Protein AF-A0A7Z2S6M1-F1 (afdb_monomer_lite)

Organism: NCBI:txid2698679

pLDDT: mean 89.21, std 7.82, range [52.19, 96.69]

Foldseek 3Di:
DQDVVLLVVLLCQLCVPPVLVVQLVCLLVVCLPVVPLVVSLLSLLLSLLLSLLVSLLVLQAPVCVVVQVPDPDHSVSNLVSSLSNQLVSQLVSNVNNCVSVVNVVSSVVSSVSSSVLNVQSNVQCNVVSHSVVSSVVSVVVSVVVSVD

Radius of gyration: 15.29 Å; chains: 1; bounding box: 35×26×47 Å

Secondary structure (DSSP, 8-state):
---HHHHHHHHHHHHTSTTHHHHHHHHHHHHHHH--HHHHHHHHHHHHHHHHHHHHHHHT-GGGTTTTTT-SS-HHHHHHHHHHHHHHHHHHHHHHHHHHTT-HHHHHHHHHHHHHHHHHHHHHHHHH-SSHHHHHHHHHHHHHHHH-

Structure (mmCIF, N/CA/C/O backbone):
data_AF-A0A7Z2S6M1-F1
#
_entry.id   AF-A0A7Z2S6M1-F1
#
loop_
_atom_site.group_PDB
_atom_site.id
_atom_site.type_symbol
_atom_site.label_atom_id
_atom_site.label_alt_id
_atom_site.label_comp_id
_atom_site.label_asym_id
_atom_site.label_entity_id
_atom_site.label_seq_id
_atom_site.pdbx_PDB_ins_code
_atom_site.Cartn_x
_atom_site.Cartn_y
_atom_site.Cartn_z
_atom_site.occupancy
_atom_site.B_iso_or_equiv
_atom_site.auth_seq_id
_atom_site.auth_comp_id
_atom_site.auth_asym_id
_atom_site.auth_atom_id
_atom_site.pdbx_PDB_model_num
ATOM 1 N N . MET A 1 1 ? 10.944 -1.335 20.713 1.00 52.19 1 MET A N 1
ATOM 2 C CA . MET A 1 1 ? 11.076 -2.008 19.400 1.00 52.19 1 MET A CA 1
ATOM 3 C C . MET A 1 1 ? 9.694 -2.463 18.967 1.00 52.19 1 MET A C 1
ATOM 5 O O . MET A 1 1 ? 9.007 -3.074 19.774 1.00 52.19 1 MET A O 1
ATOM 9 N N . MET A 1 2 ? 9.243 -2.113 17.761 1.00 63.59 2 MET A N 1
ATOM 10 C CA . MET A 1 2 ? 7.949 -2.588 17.262 1.00 63.59 2 MET A CA 1
ATOM 11 C C . MET A 1 2 ? 8.117 -4.034 16.776 1.00 63.59 2 MET A C 1
ATOM 13 O O . MET A 1 2 ? 9.006 -4.269 15.956 1.00 63.59 2 MET A O 1
ATOM 17 N N . PRO A 1 3 ? 7.339 -5.014 17.267 1.00 79.12 3 PRO A N 1
ATOM 18 C CA . PRO A 1 3 ? 7.503 -6.391 16.825 1.00 79.12 3 PRO A CA 1
ATOM 19 C C . PRO A 1 3 ? 7.083 -6.514 15.355 1.00 79.12 3 PRO A C 1
ATOM 21 O O . PRO A 1 3 ? 6.008 -6.053 14.968 1.00 79.12 3 PRO A O 1
ATOM 24 N N . LEU A 1 4 ? 7.922 -7.169 14.543 1.00 80.81 4 LEU A N 1
ATOM 25 C CA . LEU A 1 4 ? 7.671 -7.476 13.124 1.00 80.81 4 LEU A CA 1
ATOM 26 C C . LEU A 1 4 ? 6.282 -8.090 12.890 1.00 80.81 4 LEU A C 1
ATOM 28 O O . LEU A 1 4 ? 5.649 -7.831 11.868 1.00 80.81 4 LEU A O 1
ATOM 32 N N . ALA A 1 5 ? 5.778 -8.836 13.876 1.00 83.56 5 ALA A N 1
ATOM 33 C CA . ALA A 1 5 ? 4.437 -9.407 13.885 1.00 83.56 5 ALA A CA 1
ATOM 34 C C . ALA A 1 5 ? 3.327 -8.377 13.602 1.00 83.56 5 ALA A C 1
ATOM 36 O O . ALA A 1 5 ? 2.365 -8.707 12.912 1.00 83.56 5 ALA A O 1
ATOM 37 N N . HIS A 1 6 ? 3.455 -7.123 14.060 1.00 83.81 6 HIS A N 1
ATOM 38 C CA . HIS A 1 6 ? 2.455 -6.094 13.759 1.00 83.81 6 HIS A CA 1
ATOM 39 C C . HIS A 1 6 ? 2.472 -5.677 12.295 1.00 83.81 6 HIS A C 1
ATOM 41 O O . HIS A 1 6 ? 1.407 -5.524 11.703 1.00 83.81 6 HIS A O 1
ATOM 47 N N . ILE A 1 7 ? 3.655 -5.557 11.693 1.00 85.69 7 ILE A N 1
ATOM 48 C CA . ILE A 1 7 ? 3.780 -5.223 10.271 1.00 85.69 7 ILE A CA 1
ATOM 49 C C . ILE A 1 7 ? 3.133 -6.332 9.440 1.00 85.69 7 ILE A C 1
ATOM 51 O O . ILE A 1 7 ? 2.273 -6.042 8.617 1.00 85.69 7 ILE A O 1
ATOM 55 N N . PHE A 1 8 ? 3.453 -7.598 9.726 1.00 87.69 8 PHE A N 1
ATOM 56 C CA . PHE A 1 8 ? 2.832 -8.744 9.052 1.00 87.69 8 PHE A CA 1
ATOM 57 C C . PHE A 1 8 ? 1.317 -8.824 9.258 1.00 87.69 8 PHE A C 1
ATOM 59 O O . PHE A 1 8 ? 0.577 -9.196 8.348 1.00 87.69 8 PHE A O 1
ATOM 66 N N . SER A 1 9 ? 0.832 -8.476 10.450 1.00 87.31 9 SER A N 1
ATOM 67 C CA . SER A 1 9 ? -0.607 -8.438 10.697 1.00 87.31 9 SER A CA 1
ATOM 68 C C . SER A 1 9 ? -1.291 -7.357 9.858 1.00 87.31 9 SER A C 1
ATOM 70 O O . SER A 1 9 ? -2.319 -7.623 9.243 1.00 87.31 9 SER A O 1
ATOM 72 N N . GLU A 1 10 ? -0.700 -6.165 9.763 1.00 89.00 10 GLU A N 1
ATOM 73 C CA . GLU A 1 10 ? -1.278 -5.048 9.018 1.00 89.00 10 GLU A CA 1
ATOM 74 C C . GLU A 1 10 ? -1.174 -5.272 7.499 1.00 89.00 10 GLU A C 1
ATOM 76 O O . GLU A 1 10 ? -2.141 -5.002 6.787 1.00 89.00 10 GLU A O 1
ATOM 81 N N . THR A 1 11 ? -0.085 -5.865 6.988 1.00 87.38 11 THR A N 1
ATOM 82 C CA . THR A 1 11 ? 0.007 -6.254 5.567 1.00 87.38 11 THR A CA 1
ATOM 83 C C . THR A 1 11 ? -1.073 -7.266 5.206 1.00 87.38 11 THR A C 1
ATOM 85 O O . THR A 1 11 ? -1.776 -7.080 4.212 1.00 87.38 11 THR A O 1
ATOM 88 N N . ARG A 1 12 ? -1.271 -8.296 6.040 1.00 89.88 12 ARG A N 1
ATOM 89 C CA . ARG A 1 12 ? -2.333 -9.288 5.845 1.00 89.88 12 ARG A CA 1
ATOM 90 C C . ARG A 1 12 ? -3.718 -8.648 5.895 1.00 89.88 12 ARG A C 1
ATOM 92 O O . ARG A 1 12 ? -4.567 -9.017 5.096 1.00 89.88 12 ARG A O 1
ATOM 99 N N . LEU A 1 13 ? -3.961 -7.695 6.796 1.00 88.69 13 LEU A N 1
ATOM 100 C CA . LEU A 1 13 ? -5.259 -7.018 6.920 1.00 88.69 13 LEU A CA 1
ATOM 101 C C . LEU A 1 13 ? -5.560 -6.072 5.750 1.00 88.69 13 LEU A C 1
ATOM 103 O O . LEU A 1 13 ? -6.720 -5.955 5.350 1.00 88.69 13 LEU A O 1
ATOM 107 N N . ILE A 1 14 ? -4.544 -5.416 5.184 1.00 89.00 14 ILE A N 1
ATOM 108 C CA . ILE A 1 14 ? -4.688 -4.650 3.939 1.00 89.00 14 ILE A CA 1
ATOM 109 C C . ILE A 1 14 ? -4.985 -5.604 2.773 1.00 89.00 14 ILE A C 1
ATOM 111 O O . ILE A 1 14 ? -5.924 -5.373 2.012 1.00 89.00 14 ILE A O 1
ATOM 115 N N . ALA A 1 15 ? -4.226 -6.698 2.669 1.00 86.00 15 ALA A N 1
ATOM 116 C CA . ALA A 1 15 ? -4.326 -7.661 1.577 1.00 86.00 15 ALA A CA 1
ATOM 117 C C . ALA A 1 15 ? -5.498 -8.655 1.702 1.00 86.00 15 ALA A C 1
ATOM 119 O O . ALA A 1 15 ? -5.734 -9.432 0.782 1.00 86.00 15 ALA A O 1
ATOM 120 N N . ALA A 1 16 ? -6.247 -8.637 2.809 1.00 87.44 16 ALA A N 1
ATOM 121 C CA . ALA A 1 16 ? -7.342 -9.575 3.070 1.00 87.44 16 ALA A CA 1
ATOM 122 C C . ALA A 1 16 ? -8.558 -9.386 2.148 1.00 87.44 16 ALA A C 1
ATOM 124 O O . ALA A 1 16 ? -9.425 -10.258 2.096 1.00 87.44 16 ALA A O 1
ATOM 125 N N . ALA A 1 17 ? -8.664 -8.255 1.445 1.00 84.62 17 ALA A N 1
ATOM 126 C CA . ALA A 1 17 ? -9.741 -8.065 0.484 1.00 84.62 17 ALA A CA 1
ATOM 127 C C . ALA A 1 17 ? -9.573 -9.054 -0.689 1.00 84.62 17 ALA A C 1
ATOM 129 O O . ALA A 1 17 ? -8.482 -9.133 -1.255 1.00 84.62 17 ALA A O 1
ATOM 130 N N . PRO A 1 18 ? -10.640 -9.765 -1.107 1.00 86.12 18 PRO A N 1
ATOM 131 C CA . PRO A 1 18 ? -10.535 -10.865 -2.073 1.00 86.12 18 PRO A CA 1
ATOM 132 C C . PRO A 1 18 ? -9.964 -10.420 -3.424 1.00 86.12 18 PRO A C 1
ATOM 134 O O . PRO A 1 18 ? -9.315 -11.194 -4.116 1.00 86.12 18 PRO A O 1
ATOM 137 N N . VAL A 1 19 ? -10.170 -9.150 -3.777 1.00 90.62 19 VAL A N 1
ATOM 138 C CA . VAL A 1 19 ? -9.715 -8.563 -5.042 1.00 90.62 19 VAL A CA 1
ATOM 139 C C . VAL A 1 19 ? -8.303 -7.963 -4.931 1.00 90.62 19 VAL A C 1
ATOM 141 O O . VAL A 1 19 ? -7.665 -7.704 -5.945 1.00 90.62 19 VAL A O 1
ATOM 144 N N . PHE A 1 20 ? -7.763 -7.766 -3.723 1.00 92.38 20 PHE A N 1
ATOM 145 C CA . PHE A 1 20 ? -6.471 -7.095 -3.549 1.00 92.38 20 PHE A CA 1
ATOM 146 C C . PHE A 1 20 ? -5.311 -7.923 -4.101 1.00 92.38 20 PHE A C 1
ATOM 148 O O . PHE A 1 20 ? -4.567 -7.442 -4.949 1.00 92.38 20 PHE A O 1
ATOM 155 N N . ALA A 1 21 ? -5.170 -9.169 -3.643 1.00 92.38 21 ALA A N 1
ATOM 156 C CA . ALA A 1 21 ? -4.099 -10.059 -4.082 1.00 92.38 21 ALA A CA 1
ATOM 157 C C . ALA A 1 21 ? -4.080 -10.300 -5.608 1.00 92.38 21 ALA A C 1
ATOM 159 O O . ALA A 1 21 ? -3.010 -10.136 -6.198 1.00 92.38 21 ALA A O 1
ATOM 160 N N . PRO A 1 22 ? -5.207 -10.626 -6.283 1.00 95.31 22 PRO A N 1
ATOM 161 C CA . PRO A 1 22 ? -5.184 -10.817 -7.732 1.00 95.31 22 PRO A CA 1
ATOM 162 C C . PRO A 1 22 ? -4.852 -9.525 -8.491 1.00 95.31 22 PRO A C 1
ATOM 164 O O . PRO A 1 22 ? -4.106 -9.586 -9.465 1.00 95.31 22 PRO A O 1
ATOM 167 N N . LEU A 1 23 ? -5.321 -8.353 -8.039 1.00 95.38 23 LEU A N 1
ATOM 168 C CA . LEU A 1 23 ? -4.941 -7.077 -8.658 1.00 95.38 23 LEU A CA 1
ATOM 169 C C . LEU A 1 23 ? -3.463 -6.746 -8.441 1.00 95.38 23 LEU A C 1
ATOM 171 O O . LEU A 1 23 ? -2.793 -6.338 -9.383 1.00 95.38 23 LEU A O 1
ATOM 175 N N . ALA A 1 24 ? -2.939 -6.946 -7.231 1.00 94.44 24 ALA A N 1
ATOM 176 C CA . ALA A 1 24 ? -1.527 -6.730 -6.928 1.00 94.44 24 ALA A CA 1
ATOM 177 C C . ALA A 1 24 ? -0.632 -7.598 -7.823 1.00 94.44 24 ALA A C 1
ATOM 179 O O . ALA A 1 24 ? 0.346 -7.105 -8.382 1.00 94.44 24 ALA A O 1
ATOM 180 N N . LEU A 1 25 ? -1.008 -8.867 -8.010 1.00 95.69 25 LEU A N 1
ATOM 181 C CA . LEU A 1 25 ? -0.312 -9.783 -8.907 1.00 95.69 25 LEU A CA 1
ATOM 182 C C . LEU A 1 25 ? -0.396 -9.319 -10.366 1.00 95.69 25 LEU A C 1
ATOM 184 O O . LEU A 1 25 ? 0.626 -9.278 -11.045 1.00 95.69 25 LEU A O 1
ATOM 188 N N . ALA A 1 26 ? -1.583 -8.931 -10.840 1.00 95.12 26 ALA A N 1
ATOM 189 C CA . ALA A 1 26 ? -1.769 -8.438 -12.204 1.00 95.12 26 ALA A CA 1
ATOM 190 C C . ALA A 1 26 ? -0.937 -7.177 -12.482 1.00 95.12 26 ALA A C 1
ATOM 192 O O . ALA A 1 26 ? -0.341 -7.060 -13.549 1.00 95.12 26 ALA A O 1
ATOM 193 N N . ILE A 1 27 ? -0.844 -6.261 -11.515 1.00 95.56 27 ILE A N 1
ATOM 194 C CA . ILE A 1 27 ? -0.022 -5.049 -11.621 1.00 95.56 27 ILE A CA 1
ATOM 195 C C . ILE A 1 27 ? 1.468 -5.405 -11.638 1.00 95.56 27 ILE A C 1
ATOM 197 O O . ILE A 1 27 ? 2.198 -4.898 -12.487 1.00 95.56 27 ILE A O 1
ATOM 201 N N . ALA A 1 28 ? 1.919 -6.291 -10.745 1.00 93.62 28 ALA A N 1
ATOM 202 C CA . ALA A 1 28 ? 3.319 -6.707 -10.672 1.00 93.62 28 ALA A CA 1
ATOM 203 C C . ALA A 1 28 ? 3.773 -7.408 -11.964 1.00 93.62 28 ALA A C 1
ATOM 205 O O . ALA A 1 28 ? 4.800 -7.056 -12.544 1.00 93.62 28 ALA A O 1
ATOM 206 N N . VAL A 1 29 ? 2.974 -8.363 -12.452 1.00 94.12 29 VAL A N 1
ATOM 207 C CA . VAL A 1 29 ? 3.241 -9.091 -13.700 1.00 94.12 29 VAL A CA 1
ATOM 208 C C . VAL A 1 29 ? 3.119 -8.159 -14.904 1.00 94.12 29 VAL A C 1
ATOM 210 O O . VAL A 1 29 ? 3.991 -8.160 -15.767 1.00 94.12 29 VAL A O 1
ATOM 213 N N . GLY A 1 30 ? 2.084 -7.320 -14.957 1.00 91.81 30 GLY A N 1
ATOM 214 C CA . GLY A 1 30 ? 1.892 -6.354 -16.036 1.00 91.81 30 GLY A CA 1
ATOM 215 C C . GLY A 1 30 ? 3.047 -5.359 -16.136 1.00 91.81 30 GLY A C 1
ATOM 216 O O . GLY A 1 30 ? 3.570 -5.139 -17.226 1.00 91.81 30 GLY A O 1
ATOM 217 N N . GLY A 1 31 ? 3.502 -4.810 -15.007 1.00 89.06 31 GLY A N 1
ATOM 218 C CA . GLY A 1 31 ? 4.657 -3.914 -14.948 1.00 89.06 31 GLY A CA 1
ATOM 219 C C . GLY A 1 31 ? 5.958 -4.581 -15.391 1.00 89.06 31 GLY A C 1
ATOM 220 O O . GLY A 1 31 ? 6.747 -3.963 -16.103 1.00 89.06 31 GLY A O 1
ATOM 221 N N . LEU A 1 32 ? 6.151 -5.851 -15.022 1.00 90.31 32 LEU A N 1
ATOM 222 C CA . LEU A 1 32 ? 7.301 -6.648 -15.444 1.00 90.31 32 LEU A CA 1
ATOM 223 C C . LEU A 1 32 ? 7.292 -6.926 -16.956 1.00 90.31 32 LEU A C 1
ATOM 225 O O . LEU A 1 32 ? 8.316 -6.760 -17.610 1.00 90.31 32 LEU A O 1
ATOM 229 N N . LEU A 1 33 ? 6.151 -7.341 -17.516 1.00 91.31 33 LEU A N 1
ATOM 230 C CA . LEU A 1 33 ? 6.053 -7.785 -18.913 1.00 91.31 33 LEU A CA 1
ATOM 231 C C . LEU A 1 33 ? 5.992 -6.636 -19.923 1.00 91.31 33 LEU A C 1
ATOM 233 O O . LEU A 1 33 ? 6.510 -6.759 -21.028 1.00 91.31 33 LEU A O 1
ATOM 237 N N . THR A 1 34 ? 5.333 -5.531 -19.574 1.00 86.81 34 THR A N 1
ATOM 238 C CA . THR A 1 34 ? 5.120 -4.408 -20.506 1.00 86.81 34 THR A CA 1
ATOM 239 C C . THR A 1 34 ? 6.260 -3.394 -20.496 1.00 86.81 34 THR A C 1
ATOM 241 O O . THR A 1 34 ? 6.306 -2.523 -21.361 1.00 86.81 34 THR A O 1
ATOM 244 N N . GLY A 1 35 ? 7.139 -3.438 -19.489 1.00 80.69 35 GLY A N 1
ATOM 245 C CA . GLY A 1 35 ? 8.143 -2.398 -19.251 1.00 80.69 35 GLY A CA 1
ATOM 246 C C . GLY A 1 35 ? 7.550 -1.036 -18.856 1.00 80.69 35 GLY A C 1
ATOM 247 O O . GLY A 1 35 ? 8.296 -0.080 -18.641 1.00 80.69 35 GLY A O 1
ATOM 248 N N . MET A 1 36 ? 6.222 -0.921 -18.712 1.00 84.12 36 MET A N 1
ATOM 249 C CA . MET A 1 36 ? 5.531 0.313 -18.327 1.00 84.12 36 MET A CA 1
ATOM 250 C C . MET A 1 36 ? 5.559 0.514 -16.807 1.00 84.12 36 MET A C 1
ATOM 252 O O . MET A 1 36 ? 4.522 0.577 -16.142 1.00 84.12 36 MET A O 1
ATOM 256 N N . ALA A 1 37 ? 6.760 0.641 -16.242 1.00 83.00 37 ALA A N 1
ATOM 257 C CA . ALA A 1 37 ? 6.949 0.857 -14.808 1.00 83.00 37 ALA A CA 1
ATOM 258 C C . ALA A 1 37 ? 6.138 2.045 -14.236 1.00 83.00 37 ALA A C 1
ATOM 260 O O . ALA A 1 37 ? 5.551 1.868 -13.168 1.00 83.00 37 ALA A O 1
ATOM 261 N N . PRO A 1 38 ? 5.996 3.201 -14.928 1.00 87.12 38 PRO A N 1
ATOM 262 C CA . PRO A 1 38 ? 5.176 4.305 -14.418 1.00 87.12 38 PRO A CA 1
ATOM 263 C C . PRO A 1 38 ? 3.690 3.944 -14.287 1.00 87.12 38 PRO A C 1
ATOM 265 O O . PRO A 1 38 ? 3.020 4.378 -13.352 1.00 87.12 38 PRO A O 1
ATOM 268 N N . LEU A 1 39 ? 3.162 3.127 -15.205 1.00 90.44 39 LEU A N 1
ATOM 269 C CA . LEU A 1 39 ? 1.773 2.673 -15.151 1.00 90.44 39 LEU A CA 1
ATOM 270 C C . LEU A 1 39 ? 1.563 1.705 -13.981 1.00 90.44 39 LEU A C 1
ATOM 272 O O . LEU A 1 39 ? 0.580 1.829 -13.251 1.00 90.44 39 LEU A O 1
ATOM 276 N N . ALA A 1 40 ? 2.500 0.775 -13.781 1.00 91.75 40 ALA A N 1
ATOM 277 C CA . ALA A 1 40 ? 2.457 -0.163 -12.664 1.00 91.75 40 ALA A CA 1
ATOM 278 C C . ALA A 1 40 ? 2.532 0.558 -11.309 1.00 91.75 40 ALA A C 1
ATOM 280 O O . ALA A 1 40 ? 1.768 0.230 -10.404 1.00 91.75 40 ALA A O 1
ATOM 281 N N . GLU A 1 41 ? 3.376 1.585 -11.183 1.00 92.25 41 GLU A N 1
ATOM 282 C CA . GLU A 1 41 ? 3.456 2.442 -9.994 1.00 92.25 41 GLU A CA 1
ATOM 283 C C . GLU A 1 41 ? 2.134 3.168 -9.720 1.00 92.25 41 GLU A C 1
ATOM 285 O O . GLU A 1 41 ? 1.595 3.070 -8.614 1.00 92.25 41 GLU A O 1
ATOM 290 N N . ARG A 1 42 ? 1.555 3.829 -10.733 1.00 94.12 42 ARG A N 1
ATOM 291 C CA . ARG A 1 42 ? 0.255 4.511 -10.610 1.00 94.12 42 ARG A CA 1
ATOM 292 C C . ARG A 1 42 ? -0.849 3.535 -10.195 1.00 94.12 42 ARG A C 1
ATOM 294 O O . ARG A 1 42 ? -1.628 3.847 -9.294 1.00 94.12 42 ARG A O 1
ATOM 301 N N . ALA A 1 43 ? -0.904 2.349 -10.799 1.00 94.94 43 ALA A N 1
ATOM 302 C CA . ALA A 1 43 ? -1.894 1.326 -10.469 1.00 94.94 43 ALA A CA 1
ATOM 303 C C . ALA A 1 43 ? -1.694 0.741 -9.058 1.00 94.94 43 ALA A C 1
ATOM 305 O O . ALA A 1 43 ? -2.667 0.548 -8.325 1.00 94.94 43 ALA A O 1
ATOM 306 N N . ALA A 1 44 ? -0.447 0.499 -8.646 1.00 95.06 44 ALA A N 1
ATOM 307 C CA . ALA A 1 44 ? -0.117 0.014 -7.307 1.00 95.06 44 ALA A CA 1
ATOM 308 C C . ALA A 1 44 ? -0.513 1.034 -6.228 1.00 95.06 44 ALA A C 1
ATOM 310 O O . ALA A 1 44 ? -1.127 0.663 -5.225 1.00 95.06 44 ALA A O 1
ATOM 311 N N . LEU A 1 45 ? -0.249 2.325 -6.463 1.00 94.81 45 LEU A N 1
ATOM 312 C CA . LEU A 1 45 ? -0.697 3.406 -5.582 1.00 94.81 45 LEU A CA 1
ATOM 313 C C . LEU A 1 45 ? -2.220 3.440 -5.463 1.00 94.81 45 LEU A C 1
ATOM 315 O O . LEU A 1 45 ? -2.734 3.535 -4.350 1.00 94.81 45 LEU A O 1
ATOM 319 N N . LEU A 1 46 ? -2.946 3.307 -6.577 1.00 95.81 46 LEU A N 1
ATOM 320 C CA . LEU A 1 46 ? -4.408 3.260 -6.561 1.00 95.81 46 LEU A CA 1
ATOM 321 C C . LEU A 1 46 ? -4.915 2.107 -5.689 1.00 95.81 46 LEU A C 1
ATOM 323 O O . LEU A 1 46 ? -5.744 2.312 -4.801 1.00 95.81 46 LEU A O 1
ATOM 327 N N . LEU A 1 47 ? -4.382 0.902 -5.898 1.00 95.69 47 LEU A N 1
ATOM 328 C CA . LEU A 1 47 ? -4.742 -0.277 -5.115 1.00 95.69 47 LEU A CA 1
ATOM 329 C C . LEU A 1 47 ? -4.474 -0.066 -3.614 1.00 95.69 47 LEU A C 1
ATOM 331 O O . LEU A 1 47 ? -5.320 -0.384 -2.769 1.00 95.69 47 LEU A O 1
ATOM 335 N N . LEU A 1 48 ? -3.326 0.527 -3.275 1.00 94.88 48 LEU A N 1
ATOM 336 C CA . LEU A 1 48 ? -2.973 0.854 -1.897 1.00 94.88 48 LEU A CA 1
ATOM 337 C C . LEU A 1 48 ? -3.879 1.925 -1.294 1.00 94.88 48 LEU A C 1
ATOM 339 O O . LEU A 1 48 ? -4.249 1.785 -0.132 1.00 94.88 48 LEU A O 1
ATOM 343 N N . ILE A 1 49 ? -4.315 2.939 -2.046 1.00 95.31 49 ILE A N 1
ATOM 344 C CA . ILE A 1 49 ? -5.273 3.940 -1.552 1.00 95.31 49 ILE A CA 1
ATOM 345 C C . ILE A 1 49 ? -6.540 3.251 -1.040 1.00 95.31 49 ILE A C 1
ATOM 347 O O . ILE A 1 49 ? -7.005 3.559 0.060 1.00 95.31 49 ILE A O 1
ATOM 351 N N . PHE A 1 50 ? -7.079 2.271 -1.770 1.00 94.81 50 PHE A N 1
ATOM 352 C CA . PHE A 1 50 ? -8.255 1.518 -1.326 1.00 94.81 50 PHE A CA 1
ATOM 353 C C . PHE A 1 50 ? -7.980 0.664 -0.086 1.00 94.81 50 PHE A C 1
ATOM 355 O O . PHE A 1 50 ? -8.761 0.716 0.871 1.00 94.81 50 PHE A O 1
ATOM 362 N N . GLY A 1 51 ? -6.883 -0.096 -0.089 1.00 93.56 51 GLY A N 1
ATOM 363 C CA . GLY A 1 51 ? -6.528 -0.993 1.012 1.00 93.56 51 GLY A CA 1
ATOM 364 C C . GLY A 1 51 ? -6.197 -0.246 2.307 1.00 93.56 51 GLY A C 1
ATOM 365 O O . GLY A 1 51 ? -6.740 -0.550 3.372 1.00 93.56 51 GLY A O 1
ATOM 366 N N . VAL A 1 52 ? -5.361 0.786 2.208 1.00 93.88 52 VAL A N 1
ATOM 367 C CA . VAL A 1 52 ? -4.890 1.586 3.341 1.00 93.88 52 VAL A CA 1
ATOM 368 C C . VAL A 1 52 ? -6.004 2.463 3.905 1.00 93.88 52 VAL A C 1
ATOM 370 O O . VAL A 1 52 ? -6.170 2.494 5.120 1.00 93.88 52 VAL A O 1
ATOM 373 N N . SER A 1 53 ? -6.829 3.113 3.073 1.00 94.38 53 SER A N 1
ATOM 374 C CA . SER A 1 53 ? -7.982 3.890 3.571 1.00 94.38 53 SER A CA 1
ATOM 375 C C . SER A 1 53 ? -8.998 3.014 4.309 1.00 94.38 53 SER A C 1
ATOM 377 O O . SER A 1 53 ? -9.513 3.410 5.356 1.00 94.38 53 SER A O 1
ATOM 379 N N . ALA A 1 54 ? -9.253 1.800 3.806 1.00 92.75 54 ALA A N 1
ATOM 380 C CA . ALA A 1 54 ? -10.128 0.841 4.470 1.00 92.75 54 ALA A CA 1
ATOM 381 C C . ALA A 1 54 ? -9.563 0.415 5.830 1.00 92.75 54 ALA A C 1
ATOM 383 O O . ALA A 1 54 ? -10.290 0.410 6.824 1.00 92.75 54 ALA A O 1
ATOM 384 N N . GLN A 1 55 ? -8.269 0.090 5.891 1.00 92.88 55 GLN A N 1
ATOM 385 C CA . GLN A 1 55 ? -7.632 -0.324 7.135 1.00 92.88 55 GLN A CA 1
ATOM 386 C C . GLN A 1 55 ? -7.518 0.829 8.142 1.00 92.88 55 GLN A C 1
ATOM 388 O O . GLN A 1 55 ? -7.859 0.643 9.308 1.00 92.88 55 GLN A O 1
ATOM 393 N N . ALA A 1 56 ? -7.137 2.030 7.704 1.00 91.31 56 ALA A N 1
ATOM 394 C CA . ALA A 1 56 ? -7.096 3.226 8.542 1.00 91.31 56 ALA A CA 1
ATOM 395 C C . ALA A 1 56 ? -8.475 3.551 9.137 1.00 91.31 56 ALA A C 1
ATOM 397 O O . ALA A 1 56 ? -8.596 3.780 10.339 1.00 91.31 56 ALA A O 1
ATOM 398 N N . GLY A 1 57 ? -9.536 3.485 8.325 1.00 89.56 57 GLY A N 1
ATOM 399 C CA . GLY A 1 57 ? -10.901 3.691 8.804 1.00 89.56 57 GLY A CA 1
ATOM 400 C C . GLY A 1 57 ? -11.350 2.632 9.814 1.00 89.56 57 GLY A C 1
ATOM 401 O O . GLY A 1 57 ? -11.989 2.981 10.803 1.00 89.56 57 GLY A O 1
ATOM 402 N N . ARG A 1 58 ? -10.975 1.356 9.625 1.00 88.69 58 ARG A N 1
ATOM 403 C CA . ARG A 1 58 ? -11.219 0.304 10.628 1.00 88.69 58 ARG A CA 1
ATOM 404 C C . ARG A 1 58 ? -10.472 0.582 11.929 1.00 88.69 58 ARG A C 1
ATOM 406 O O . ARG A 1 58 ? -11.053 0.429 12.995 1.00 88.69 58 ARG A O 1
ATOM 413 N N . MET A 1 59 ? -9.212 1.007 11.862 1.00 87.56 59 MET A N 1
ATOM 414 C CA . MET A 1 59 ? -8.412 1.302 13.056 1.00 87.56 59 MET A CA 1
ATOM 415 C C . MET A 1 59 ? -8.959 2.466 13.887 1.00 87.56 59 MET A C 1
ATOM 417 O O . MET A 1 59 ? -8.886 2.412 15.112 1.00 87.56 59 MET A O 1
ATOM 421 N N . GLU A 1 60 ? -9.509 3.491 13.236 1.00 87.56 60 G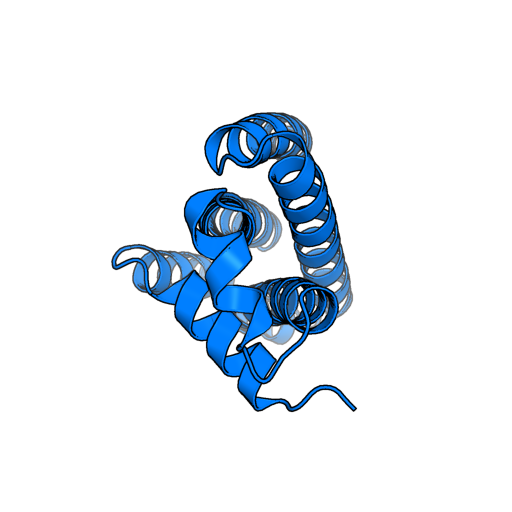LU A N 1
ATOM 422 C CA . GLU A 1 60 ? -9.978 4.724 13.888 1.00 87.56 60 GLU A CA 1
ATOM 423 C C . GLU A 1 60 ? -11.510 4.772 14.077 1.00 87.56 60 GLU A C 1
ATOM 425 O O . GLU A 1 60 ? -12.070 5.795 14.486 1.00 87.56 60 GLU A O 1
ATOM 430 N N . ALA A 1 61 ? -12.220 3.673 13.798 1.00 84.94 61 ALA A N 1
ATOM 431 C CA . ALA A 1 61 ? -13.668 3.602 13.959 1.00 84.94 61 ALA A CA 1
ATOM 432 C C . ALA A 1 61 ? -14.085 3.810 15.427 1.00 84.94 61 ALA A C 1
ATOM 434 O O . ALA A 1 61 ? -13.508 3.237 16.354 1.00 84.94 61 ALA A O 1
ATOM 435 N N . ARG A 1 62 ? -15.154 4.594 15.646 1.00 74.25 62 ARG A N 1
ATOM 436 C CA . ARG A 1 62 ? -15.635 4.991 16.988 1.00 74.25 62 ARG A CA 1
ATOM 437 C C . ARG A 1 62 ? -15.856 3.804 17.933 1.00 74.25 62 ARG A C 1
ATOM 439 O O . ARG A 1 62 ? -15.508 3.901 19.105 1.00 74.25 62 ARG A O 1
ATOM 446 N N . GLY A 1 63 ? -16.385 2.692 17.418 1.00 72.12 63 GLY A N 1
ATOM 447 C CA . GLY A 1 63 ? -16.678 1.485 18.201 1.00 72.12 63 GLY A CA 1
ATOM 448 C C . GLY A 1 63 ? -15.452 0.663 18.620 1.00 72.12 63 GLY A C 1
ATOM 449 O O . GLY A 1 63 ? -15.566 -0.176 19.504 1.00 72.12 63 GLY A O 1
ATOM 450 N N . LEU A 1 64 ? -14.277 0.909 18.032 1.00 70.06 64 LEU A N 1
ATOM 451 C CA . LEU A 1 64 ? -13.032 0.191 18.342 1.00 70.06 64 LEU A CA 1
ATOM 452 C C . LEU A 1 64 ? -12.161 0.915 19.378 1.00 70.06 64 LEU A C 1
ATOM 454 O O . LEU A 1 64 ? -11.252 0.314 19.948 1.00 70.06 64 LEU A O 1
ATOM 458 N N . ALA A 1 65 ? -12.466 2.179 19.686 1.00 68.75 65 ALA A N 1
ATOM 459 C CA . ALA A 1 65 ? -11.751 2.953 20.697 1.00 68.75 65 ALA A CA 1
ATOM 460 C C . ALA A 1 65 ? -11.708 2.294 22.099 1.00 68.75 65 ALA A C 1
ATOM 462 O O . ALA A 1 65 ? -10.635 2.362 22.708 1.00 68.75 65 ALA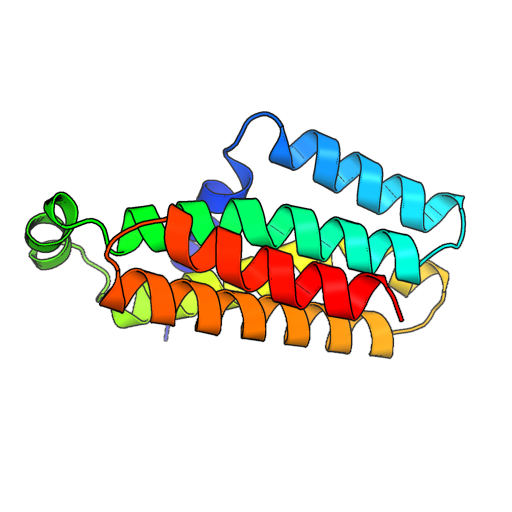 A O 1
ATOM 463 N N . PRO A 1 66 ? -12.783 1.643 22.603 1.00 70.06 66 PRO A N 1
ATOM 464 C CA . PRO A 1 66 ? -12.760 0.944 23.892 1.00 70.06 66 PRO A CA 1
ATOM 465 C C . PRO A 1 66 ? -11.928 -0.345 23.848 1.00 70.06 66 PRO A C 1
ATOM 467 O O . PRO A 1 66 ? -11.181 -0.629 24.776 1.00 70.06 66 PRO A O 1
ATOM 470 N N . LEU A 1 67 ? -11.997 -1.089 22.738 1.00 69.50 67 LEU A N 1
ATOM 471 C CA . LEU A 1 67 ? -11.295 -2.368 22.550 1.00 69.50 67 LEU A CA 1
ATOM 472 C C . LEU A 1 67 ? -9.771 -2.206 22.467 1.00 69.50 67 LEU A C 1
ATOM 474 O O . LEU A 1 67 ? -9.020 -3.130 22.763 1.00 69.50 67 LEU A O 1
ATOM 478 N N . ILE A 1 68 ? -9.300 -1.022 22.072 1.00 70.50 68 ILE A N 1
ATOM 479 C CA . ILE A 1 68 ? -7.868 -0.718 22.011 1.00 70.50 68 ILE A CA 1
ATOM 480 C C . ILE A 1 68 ? -7.270 -0.491 23.410 1.00 70.50 68 ILE A C 1
ATOM 482 O O . ILE A 1 68 ? -6.066 -0.654 23.572 1.00 70.50 68 ILE A O 1
ATOM 486 N N . VAL A 1 69 ? -8.073 -0.158 24.429 1.00 67.56 69 VAL A N 1
ATOM 487 C CA . VAL A 1 69 ? -7.569 0.060 25.803 1.00 67.56 69 VAL A CA 1
ATOM 488 C C . VAL A 1 69 ? -6.970 -1.224 26.386 1.00 67.56 69 VAL A C 1
ATOM 490 O O . VAL A 1 69 ? -5.992 -1.167 27.122 1.00 67.56 69 VAL A O 1
ATOM 493 N N . THR A 1 70 ? -7.515 -2.379 26.006 1.00 73.12 70 THR A N 1
ATOM 494 C CA . THR A 1 70 ? -7.045 -3.704 26.432 1.00 73.12 70 THR A CA 1
ATOM 495 C C . THR A 1 70 ? -6.116 -4.364 25.414 1.00 73.12 70 THR A C 1
ATOM 497 O O . THR A 1 70 ? -5.693 -5.501 25.615 1.00 73.12 70 THR A O 1
ATOM 500 N N . ALA A 1 71 ? -5.826 -3.702 24.291 1.00 70.88 71 ALA A N 1
ATOM 501 C CA . ALA A 1 71 ? -4.967 -4.272 23.268 1.00 70.88 71 ALA A CA 1
ATOM 502 C C . ALA A 1 71 ? -3.496 -4.225 23.721 1.00 70.88 71 ALA A C 1
ATOM 504 O O . ALA A 1 71 ? -3.039 -3.191 24.209 1.00 70.88 71 ALA A O 1
ATOM 505 N N . PRO A 1 72 ? -2.713 -5.295 23.491 1.00 69.62 72 PRO A N 1
ATOM 506 C CA . PRO A 1 72 ? -1.301 -5.338 23.878 1.00 69.62 72 PRO A CA 1
ATOM 507 C C . PRO A 1 72 ? -0.431 -4.318 23.123 1.00 69.62 72 PRO A C 1
ATOM 509 O O . PRO A 1 72 ? 0.686 -4.028 23.541 1.00 69.62 72 PRO A O 1
ATOM 512 N N . ALA A 1 73 ? -0.934 -3.753 22.020 1.00 72.94 73 ALA A N 1
ATOM 513 C CA . ALA A 1 73 ? -0.254 -2.731 21.237 1.00 72.94 73 ALA A CA 1
ATOM 514 C C . ALA A 1 73 ? -0.984 -1.387 21.306 1.00 72.94 73 ALA A C 1
ATOM 516 O O . ALA A 1 73 ? -2.170 -1.286 20.983 1.00 72.94 73 ALA A O 1
ATOM 517 N N . GLY A 1 74 ? -0.244 -0.330 21.652 1.00 79.38 74 GLY A N 1
ATOM 518 C CA . GLY A 1 74 ? -0.761 1.036 21.662 1.00 79.38 74 GLY A CA 1
ATOM 519 C C . GLY A 1 74 ? -1.155 1.546 20.268 1.00 79.38 74 GLY A C 1
ATOM 520 O O . GLY A 1 74 ? -0.651 1.086 19.240 1.00 79.38 74 GLY A O 1
ATOM 521 N N . ARG A 1 75 ? -2.026 2.564 20.230 1.00 84.00 75 ARG A N 1
ATOM 522 C CA . ARG A 1 75 ? -2.555 3.176 18.989 1.00 84.00 75 ARG A CA 1
ATOM 523 C C . ARG A 1 75 ? -1.456 3.588 18.009 1.00 84.00 75 ARG A C 1
ATOM 525 O O . ARG A 1 75 ? -1.546 3.297 16.821 1.00 84.00 75 ARG A O 1
ATOM 532 N N . TRP A 1 76 ? -0.396 4.216 18.511 1.00 86.62 76 TRP A N 1
ATOM 533 C CA . TRP A 1 76 ? 0.720 4.669 17.681 1.00 86.62 76 TRP A CA 1
ATOM 534 C C . TRP A 1 76 ? 1.514 3.525 17.051 1.00 86.62 76 TRP A C 1
ATOM 536 O O . TRP A 1 76 ? 1.887 3.634 15.887 1.00 86.62 76 TRP A O 1
ATOM 546 N N . ALA A 1 77 ? 1.698 2.405 17.756 1.00 86.69 77 ALA A N 1
ATOM 547 C CA . ALA A 1 77 ? 2.383 1.242 17.197 1.00 86.69 77 ALA A CA 1
ATOM 548 C C . ALA A 1 77 ? 1.620 0.673 15.991 1.00 86.69 77 ALA A C 1
ATOM 550 O O . ALA A 1 77 ? 2.220 0.379 14.964 1.00 86.69 77 ALA A O 1
ATOM 551 N N . ARG A 1 78 ? 0.285 0.601 16.068 1.00 87.44 78 ARG A N 1
ATOM 552 C CA . ARG A 1 78 ? -0.546 0.141 14.944 1.00 87.44 78 ARG A CA 1
ATOM 553 C C . ARG A 1 78 ? -0.496 1.082 13.742 1.00 87.44 78 ARG A C 1
ATOM 555 O O . ARG A 1 78 ? -0.406 0.625 12.609 1.00 87.44 78 ARG A O 1
ATOM 562 N N . ARG A 1 79 ? -0.490 2.396 13.979 1.00 91.44 79 ARG A N 1
ATOM 563 C CA . ARG A 1 79 ? -0.364 3.403 12.911 1.00 91.44 79 ARG A CA 1
ATOM 564 C C . ARG A 1 79 ? 0.986 3.314 12.202 1.00 91.44 79 ARG A C 1
ATOM 566 O O . ARG A 1 79 ? 1.031 3.328 10.978 1.00 91.44 79 ARG A O 1
ATOM 573 N N . ILE A 1 80 ? 2.074 3.158 12.956 1.00 91.44 80 ILE A N 1
ATOM 574 C CA . ILE A 1 80 ? 3.416 2.959 12.388 1.00 91.44 80 ILE A CA 1
ATOM 575 C C . ILE A 1 80 ? 3.474 1.633 11.616 1.00 91.44 80 ILE A C 1
ATOM 577 O O . ILE A 1 80 ? 4.018 1.590 10.514 1.00 91.44 80 ILE A O 1
ATOM 581 N N . ALA A 1 81 ? 2.860 0.570 12.146 1.00 91.75 81 ALA A N 1
ATOM 582 C CA . ALA A 1 81 ? 2.742 -0.713 11.460 1.00 91.75 81 ALA A CA 1
ATOM 583 C C . ALA A 1 81 ? 1.980 -0.607 10.139 1.00 91.75 81 ALA A C 1
ATOM 585 O O . ALA A 1 81 ? 2.422 -1.198 9.161 1.00 91.75 81 ALA A O 1
ATOM 586 N N . LEU A 1 82 ? 0.905 0.185 10.076 1.00 92.62 82 LEU A N 1
ATOM 587 C CA . LEU A 1 82 ? 0.182 0.447 8.833 1.00 92.62 82 LEU A CA 1
ATOM 588 C C . LEU A 1 82 ? 1.069 1.145 7.795 1.00 92.62 82 LEU A C 1
ATOM 590 O O . 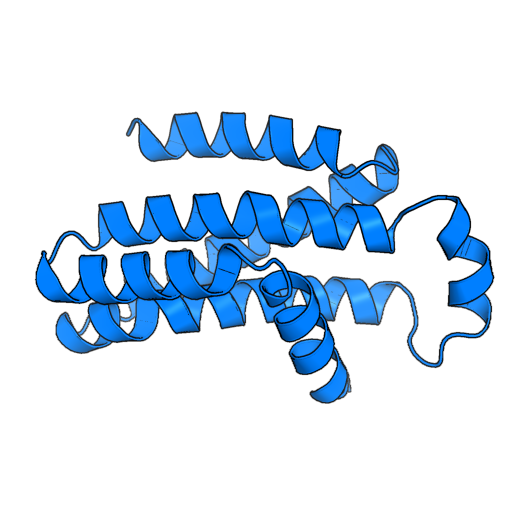LEU A 1 82 ? 1.082 0.742 6.634 1.00 92.62 82 LEU A O 1
ATOM 594 N N . VAL A 1 83 ? 1.821 2.170 8.204 1.00 95.31 83 VAL A N 1
ATOM 595 C CA . VAL A 1 83 ? 2.738 2.888 7.305 1.00 95.31 83 VAL A CA 1
ATOM 596 C C . VAL A 1 83 ? 3.813 1.936 6.778 1.00 95.31 83 VAL A C 1
ATOM 598 O O . VAL A 1 83 ? 3.994 1.827 5.566 1.00 95.31 83 VAL A O 1
ATOM 601 N N . ALA A 1 84 ? 4.456 1.164 7.655 1.00 94.38 84 ALA A N 1
ATOM 602 C CA . ALA A 1 84 ? 5.447 0.168 7.253 1.00 94.38 84 ALA A CA 1
ATOM 603 C C . ALA A 1 84 ? 4.848 -0.919 6.340 1.00 94.38 84 ALA A C 1
ATOM 605 O O . ALA A 1 84 ? 5.456 -1.289 5.339 1.00 94.38 84 ALA A O 1
ATOM 606 N N . ALA A 1 85 ? 3.637 -1.393 6.644 1.00 94.25 85 ALA A N 1
ATOM 607 C CA . ALA A 1 85 ? 2.925 -2.384 5.845 1.00 94.25 85 ALA A CA 1
ATOM 608 C C . ALA A 1 85 ? 2.579 -1.861 4.444 1.00 94.25 85 ALA A C 1
ATOM 610 O O . ALA A 1 85 ? 2.734 -2.590 3.466 1.00 94.25 85 ALA A O 1
ATOM 611 N N . SER A 1 86 ? 2.157 -0.599 4.329 1.00 94.25 86 SER A N 1
ATOM 612 C CA . SER A 1 86 ? 1.880 0.032 3.034 1.00 94.25 86 SER A CA 1
ATOM 613 C C . SER A 1 86 ? 3.133 0.113 2.158 1.00 94.25 86 SER A C 1
ATOM 615 O O . SER A 1 86 ? 3.083 -0.262 0.987 1.00 94.25 86 SER A O 1
ATOM 617 N N . GLY A 1 87 ? 4.274 0.496 2.743 1.00 95.06 87 GLY A N 1
ATOM 618 C CA . GLY A 1 87 ? 5.563 0.503 2.057 1.00 95.06 87 GLY A CA 1
ATOM 619 C C . GLY A 1 87 ? 6.006 -0.901 1.647 1.00 95.06 87 GLY A C 1
ATOM 620 O O . GLY A 1 87 ? 6.409 -1.107 0.508 1.00 95.06 87 GLY A O 1
ATOM 621 N N . ALA A 1 88 ? 5.859 -1.891 2.532 1.00 95.25 88 ALA A N 1
ATOM 622 C CA . ALA A 1 88 ? 6.199 -3.281 2.233 1.00 95.25 88 ALA A CA 1
ATOM 623 C C . ALA A 1 88 ? 5.360 -3.857 1.080 1.00 95.25 88 ALA A C 1
ATOM 625 O O . ALA A 1 88 ? 5.897 -4.543 0.214 1.00 95.25 88 ALA A O 1
ATOM 626 N N . LEU A 1 89 ? 4.059 -3.554 1.034 1.00 95.25 89 LEU A N 1
ATOM 627 C CA . LEU A 1 89 ? 3.187 -3.975 -0.065 1.00 95.25 89 LEU A CA 1
ATOM 628 C C . LEU A 1 89 ? 3.552 -3.278 -1.380 1.00 95.25 89 LEU A C 1
ATOM 630 O O . LEU A 1 89 ? 3.592 -3.936 -2.416 1.00 95.25 89 LEU A O 1
ATOM 634 N N . MET A 1 90 ? 3.870 -1.982 -1.343 1.00 96.00 90 MET A N 1
ATOM 635 C CA . MET A 1 90 ? 4.339 -1.257 -2.526 1.00 96.00 90 MET A CA 1
ATOM 636 C C . MET A 1 90 ? 5.639 -1.852 -3.069 1.00 96.00 90 MET A C 1
ATOM 638 O O . MET A 1 90 ? 5.748 -2.130 -4.262 1.00 96.00 90 MET A O 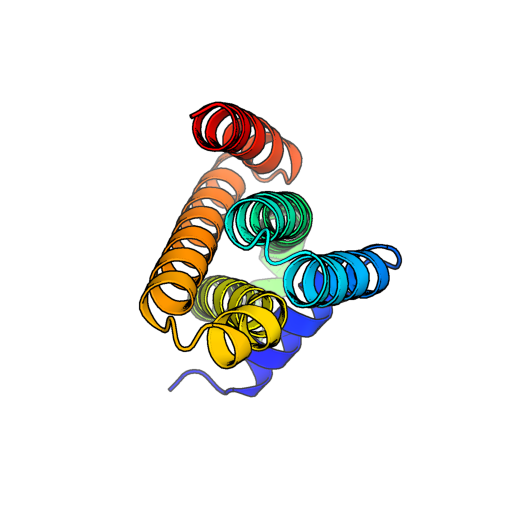1
ATOM 642 N N . ALA A 1 91 ? 6.603 -2.106 -2.180 1.00 95.12 91 ALA A N 1
ATOM 643 C CA . ALA A 1 91 ? 7.858 -2.753 -2.529 1.00 95.12 91 ALA A CA 1
ATOM 644 C C . ALA A 1 91 ? 7.614 -4.143 -3.125 1.00 95.12 91 ALA A C 1
ATOM 646 O O . ALA A 1 91 ? 8.205 -4.465 -4.146 1.00 95.12 91 ALA A O 1
ATOM 647 N N . ALA A 1 92 ? 6.713 -4.944 -2.550 1.00 94.88 92 ALA A N 1
ATOM 648 C CA . ALA A 1 92 ? 6.394 -6.273 -3.069 1.00 94.88 92 ALA A CA 1
ATOM 649 C C . ALA A 1 92 ? 5.805 -6.234 -4.491 1.00 94.88 92 ALA A C 1
ATOM 651 O O . ALA A 1 92 ? 6.142 -7.086 -5.309 1.00 94.88 92 ALA A O 1
ATOM 652 N N . VAL A 1 93 ? 4.959 -5.245 -4.799 1.00 94.75 93 VAL A N 1
ATOM 653 C CA . VAL A 1 93 ? 4.357 -5.088 -6.135 1.00 94.75 93 VAL A CA 1
ATOM 654 C C . VAL A 1 93 ? 5.372 -4.571 -7.156 1.00 94.75 93 VAL A C 1
ATOM 656 O O . VAL A 1 93 ? 5.399 -5.056 -8.285 1.00 94.75 93 VAL A O 1
ATOM 659 N N . LEU A 1 94 ? 6.215 -3.604 -6.779 1.00 94.12 94 LEU A N 1
ATOM 660 C CA . LEU A 1 94 ? 7.169 -2.981 -7.702 1.00 94.12 94 LEU A CA 1
ATOM 661 C C . LEU A 1 94 ? 8.503 -3.718 -7.839 1.00 94.12 94 LEU A C 1
ATOM 663 O O . LEU A 1 94 ? 9.178 -3.541 -8.854 1.00 94.12 94 LEU A O 1
ATOM 667 N N . ALA A 1 95 ? 8.894 -4.535 -6.858 1.00 92.69 95 ALA A N 1
ATOM 668 C CA . ALA A 1 95 ? 10.190 -5.209 -6.840 1.00 92.69 95 ALA A CA 1
ATOM 669 C C . ALA A 1 95 ? 10.503 -5.977 -8.134 1.00 92.69 95 ALA A C 1
ATOM 671 O O . ALA A 1 95 ? 11.606 -5.787 -8.641 1.00 92.69 95 ALA A O 1
ATOM 672 N N . PRO A 1 96 ? 9.589 -6.772 -8.727 1.00 91.00 96 PRO A N 1
ATOM 673 C CA . PRO A 1 96 ? 9.903 -7.513 -9.948 1.00 91.00 96 PRO A CA 1
ATOM 674 C C . PRO A 1 96 ? 10.332 -6.596 -11.099 1.00 91.00 96 PRO A C 1
ATOM 676 O O . PRO A 1 96 ? 11.372 -6.818 -11.715 1.00 91.00 96 PRO A O 1
ATOM 679 N N . ALA A 1 97 ? 9.568 -5.530 -11.352 1.00 89.00 97 ALA A N 1
ATOM 680 C CA . ALA A 1 97 ? 9.848 -4.589 -12.432 1.00 89.00 97 ALA A CA 1
ATOM 681 C C . ALA A 1 97 ? 11.088 -3.725 -12.144 1.00 89.00 97 ALA A C 1
ATOM 683 O O . ALA A 1 97 ? 11.897 -3.488 -13.039 1.00 89.00 97 ALA A O 1
ATOM 684 N N . ALA A 1 98 ? 11.270 -3.282 -10.896 1.00 89.31 98 ALA A N 1
ATOM 685 C CA . ALA A 1 98 ? 12.426 -2.483 -10.490 1.00 89.31 98 ALA A CA 1
ATOM 686 C C . ALA A 1 98 ? 13.740 -3.275 -10.578 1.00 89.31 98 ALA A C 1
ATOM 688 O O . ALA A 1 98 ? 14.746 -2.741 -11.041 1.00 89.31 98 ALA A O 1
ATOM 689 N N . LEU A 1 99 ? 13.725 -4.553 -10.180 1.00 89.88 99 LEU A N 1
ATOM 690 C CA . LEU A 1 99 ? 14.879 -5.447 -10.292 1.00 89.88 99 LEU A CA 1
ATOM 691 C C . LEU A 1 99 ? 15.211 -5.750 -11.755 1.00 89.88 99 LEU A C 1
ATOM 693 O O . LEU A 1 99 ? 16.378 -5.691 -12.129 1.00 89.88 99 LEU A O 1
ATOM 697 N N . ALA A 1 100 ? 14.200 -6.010 -12.590 1.00 89.62 100 ALA A N 1
ATOM 698 C CA . ALA A 1 100 ? 14.400 -6.247 -14.020 1.00 89.62 100 ALA A CA 1
ATOM 699 C C . ALA A 1 100 ? 14.990 -5.025 -14.747 1.00 89.62 100 ALA A C 1
ATOM 701 O O . ALA A 1 100 ? 15.801 -5.182 -15.655 1.00 89.62 100 ALA A O 1
ATOM 702 N N . ALA A 1 101 ? 14.613 -3.812 -14.331 1.00 87.81 101 ALA A N 1
ATOM 703 C CA . ALA A 1 101 ? 15.117 -2.560 -14.895 1.00 87.81 101 ALA A CA 1
ATOM 704 C C . ALA A 1 101 ? 16.395 -2.027 -14.213 1.00 87.81 101 ALA A C 1
ATOM 706 O O . ALA A 1 101 ? 16.913 -1.000 -14.644 1.00 87.81 101 ALA A O 1
ATOM 707 N N . ALA A 1 102 ? 16.879 -2.683 -13.148 1.00 89.12 102 ALA A N 1
ATOM 708 C CA . ALA A 1 102 ? 17.970 -2.209 -12.290 1.00 89.12 102 ALA A CA 1
ATOM 709 C C . ALA A 1 102 ? 17.791 -0.755 -11.789 1.00 89.12 102 ALA A C 1
ATOM 711 O O . ALA A 1 102 ? 18.758 -0.005 -11.663 1.00 89.12 102 ALA A O 1
ATOM 712 N N . ASP A 1 103 ? 16.550 -0.363 -11.480 1.00 88.56 103 ASP A N 1
ATOM 713 C CA . ASP A 1 103 ? 16.186 0.995 -11.056 1.00 88.56 103 ASP A CA 1
ATOM 714 C C . ASP A 1 103 ? 15.693 1.005 -9.595 1.00 88.56 103 ASP A C 1
ATOM 716 O O . ASP A 1 103 ? 14.486 0.924 -9.326 1.00 88.56 103 ASP A O 1
ATOM 720 N N . PRO A 1 104 ? 16.611 1.091 -8.612 1.00 88.50 104 PRO A N 1
ATOM 721 C CA . PRO A 1 104 ? 16.242 1.133 -7.201 1.00 88.50 104 PRO A CA 1
ATOM 722 C C . PRO A 1 104 ? 15.554 2.448 -6.812 1.00 88.50 104 PRO A C 1
ATOM 724 O O . PRO A 1 104 ? 14.821 2.477 -5.820 1.00 88.50 104 PRO A O 1
ATOM 727 N N . ALA A 1 105 ? 15.751 3.530 -7.575 1.00 91.19 105 ALA A N 1
ATOM 728 C CA . ALA A 1 105 ? 15.171 4.832 -7.265 1.00 91.19 105 ALA A CA 1
ATOM 729 C C . ALA A 1 105 ? 13.641 4.783 -7.350 1.00 91.19 105 ALA A C 1
ATOM 731 O O . ALA A 1 105 ? 12.965 5.294 -6.457 1.00 91.19 105 ALA A O 1
ATOM 732 N N . ARG A 1 106 ? 13.089 4.079 -8.346 1.00 87.75 106 ARG A N 1
ATOM 733 C CA . ARG A 1 106 ? 11.638 3.840 -8.453 1.00 87.75 106 ARG A CA 1
ATOM 734 C C . ARG A 1 106 ? 11.060 3.117 -7.245 1.00 87.75 106 ARG A C 1
ATOM 736 O O . ARG A 1 106 ? 9.993 3.484 -6.764 1.00 87.75 106 ARG A O 1
ATOM 743 N N . LEU A 1 107 ? 11.765 2.111 -6.728 1.00 91.81 107 LEU A N 1
ATOM 744 C CA . LEU A 1 107 ? 11.307 1.377 -5.549 1.00 91.81 107 LEU A CA 1
ATOM 745 C C . LEU A 1 107 ? 11.285 2.297 -4.322 1.00 91.81 107 LEU A C 1
ATOM 747 O O . LEU A 1 107 ? 10.294 2.322 -3.594 1.00 91.81 107 LEU A O 1
ATOM 751 N N . ILE A 1 108 ? 12.332 3.103 -4.131 1.00 94.25 108 ILE A N 1
ATOM 752 C CA . ILE A 1 108 ? 12.422 4.068 -3.025 1.00 94.25 108 ILE A CA 1
ATOM 753 C C . ILE A 1 108 ? 11.306 5.117 -3.117 1.00 94.25 108 ILE A C 1
ATOM 755 O O . ILE A 1 108 ? 10.614 5.356 -2.126 1.00 94.25 108 ILE A O 1
ATOM 759 N N . ILE A 1 109 ? 11.098 5.713 -4.296 1.00 93.62 109 ILE A N 1
ATOM 760 C CA . ILE A 1 109 ? 10.056 6.723 -4.526 1.00 93.62 109 ILE A CA 1
ATOM 761 C C . ILE A 1 109 ? 8.668 6.119 -4.300 1.00 93.62 109 ILE A C 1
ATOM 763 O O . ILE A 1 109 ? 7.875 6.684 -3.548 1.00 93.62 109 ILE A O 1
ATOM 767 N N . GLY A 1 110 ? 8.394 4.942 -4.868 1.00 93.69 110 GLY A N 1
ATOM 768 C CA . GLY A 1 110 ? 7.117 4.256 -4.694 1.00 93.69 110 GLY A CA 1
ATOM 769 C C . GLY A 1 110 ? 6.818 3.967 -3.222 1.00 93.69 110 GLY A C 1
ATOM 770 O O . GLY A 1 110 ? 5.729 4.272 -2.735 1.00 93.69 110 GLY A O 1
ATOM 771 N N . VAL A 1 111 ? 7.797 3.443 -2.475 1.00 95.62 111 VAL A N 1
ATOM 772 C CA . VAL A 1 111 ? 7.664 3.195 -1.029 1.00 95.62 111 VAL A CA 1
ATOM 773 C C . VAL A 1 111 ? 7.421 4.493 -0.256 1.00 95.62 111 VAL A C 1
ATOM 775 O O . VAL A 1 111 ? 6.558 4.520 0.624 1.00 95.62 111 VAL A O 1
ATOM 778 N N . ALA A 1 112 ? 8.132 5.574 -0.589 1.00 95.75 112 ALA A N 1
ATOM 779 C CA . ALA A 1 112 ? 7.942 6.877 0.041 1.00 95.75 112 ALA A CA 1
ATOM 780 C C . ALA A 1 112 ? 6.534 7.441 -0.222 1.00 95.75 112 ALA A C 1
ATOM 782 O O . ALA A 1 112 ? 5.882 7.919 0.709 1.00 95.75 112 ALA A O 1
ATOM 783 N N . LEU A 1 113 ? 6.028 7.321 -1.454 1.00 94.81 113 LEU A N 1
ATOM 784 C CA . LEU A 1 113 ? 4.665 7.718 -1.816 1.00 94.81 113 LEU A CA 1
ATOM 785 C C . LEU A 1 113 ? 3.621 6.890 -1.060 1.00 94.81 113 LEU A C 1
ATOM 787 O O . LEU A 1 113 ? 2.699 7.457 -0.473 1.00 94.81 113 LEU A O 1
ATOM 791 N N . ALA A 1 114 ? 3.783 5.566 -0.998 1.00 94.75 114 ALA A N 1
ATOM 792 C CA . ALA A 1 114 ? 2.889 4.693 -0.241 1.00 94.75 114 ALA A CA 1
ATOM 793 C C . ALA A 1 114 ? 2.858 5.059 1.253 1.00 94.75 114 ALA A C 1
ATOM 795 O O . ALA A 1 114 ? 1.780 5.173 1.842 1.00 94.75 114 ALA A O 1
ATOM 796 N N . ALA A 1 115 ? 4.025 5.321 1.849 1.00 95.56 115 ALA A N 1
ATOM 797 C CA . ALA A 1 115 ? 4.130 5.758 3.235 1.00 95.56 115 ALA A CA 1
ATOM 798 C C . ALA A 1 115 ? 3.447 7.118 3.464 1.00 95.56 115 ALA A C 1
ATOM 800 O O . ALA A 1 115 ? 2.675 7.262 4.414 1.00 95.56 115 ALA A O 1
ATOM 801 N N . ALA A 1 116 ? 3.664 8.095 2.578 1.00 95.81 116 ALA A N 1
ATOM 802 C CA . ALA A 1 116 ? 3.018 9.406 2.649 1.00 95.81 116 ALA A CA 1
ATOM 803 C C . ALA A 1 116 ? 1.486 9.293 2.560 1.00 95.81 116 ALA A C 1
ATOM 805 O O . ALA A 1 116 ? 0.767 9.888 3.367 1.00 95.81 116 ALA A O 1
ATOM 806 N N . MET A 1 117 ? 0.978 8.465 1.643 1.00 94.50 117 MET A N 1
ATOM 807 C CA . MET A 1 117 ? -0.453 8.174 1.520 1.00 94.50 117 MET A CA 1
ATOM 808 C C . MET A 1 117 ? -1.008 7.490 2.769 1.00 94.50 117 MET A C 1
ATOM 810 O O . MET A 1 117 ? -2.107 7.825 3.206 1.00 94.50 117 MET A O 1
ATOM 814 N N . ALA A 1 118 ? -0.261 6.577 3.392 1.00 95.00 118 ALA A N 1
ATOM 815 C CA . ALA A 1 118 ? -0.685 5.933 4.630 1.00 95.00 118 ALA A CA 1
ATOM 816 C C . ALA A 1 118 ? -0.732 6.896 5.817 1.00 95.00 118 ALA A C 1
ATOM 818 O O . ALA A 1 118 ? -1.687 6.851 6.600 1.00 95.00 118 ALA A O 1
ATOM 819 N N . VAL A 1 119 ? 0.239 7.804 5.930 1.00 96.25 119 VAL A N 1
ATOM 820 C CA . VAL A 1 119 ? 0.219 8.877 6.934 1.00 96.25 119 VAL A CA 1
ATOM 821 C C . VAL A 1 119 ? -0.993 9.781 6.716 1.00 96.25 119 VAL A C 1
ATOM 823 O O . VAL A 1 119 ? -1.753 10.007 7.657 1.00 96.25 119 VAL A O 1
ATOM 826 N N . ALA A 1 120 ? -1.233 10.229 5.481 1.00 95.69 120 ALA A N 1
ATOM 827 C CA . ALA A 1 120 ? -2.377 11.071 5.140 1.00 95.69 120 ALA A CA 1
ATOM 828 C C . ALA A 1 120 ? -3.718 10.359 5.400 1.00 95.69 120 ALA A C 1
ATOM 830 O O . ALA A 1 120 ? -4.600 10.921 6.051 1.00 95.69 120 ALA A O 1
ATOM 831 N N . ALA A 1 121 ? -3.861 9.102 4.966 1.00 94.06 121 ALA A N 1
ATOM 832 C CA . ALA A 1 121 ? -5.051 8.286 5.205 1.00 94.06 121 ALA A CA 1
ATOM 833 C C . ALA A 1 121 ? -5.335 8.127 6.699 1.00 94.06 121 ALA A C 1
ATOM 835 O O . ALA A 1 121 ? -6.471 8.307 7.132 1.00 94.06 121 ALA A O 1
ATOM 836 N N . THR A 1 122 ? -4.302 7.828 7.489 1.00 93.00 122 THR A N 1
ATOM 837 C CA . THR A 1 122 ? -4.408 7.691 8.945 1.00 93.00 122 THR A CA 1
ATOM 838 C C . THR A 1 122 ? -4.787 9.022 9.588 1.00 93.00 122 THR A C 1
ATOM 840 O O . THR A 1 122 ? -5.713 9.066 10.391 1.00 93.00 122 THR A O 1
ATOM 843 N N . GLY A 1 123 ? -4.130 10.116 9.191 1.00 93.31 123 GLY A N 1
ATOM 844 C CA . GLY A 1 123 ? -4.434 11.486 9.611 1.00 93.31 123 GLY A CA 1
ATOM 845 C C . GLY A 1 123 ? -5.906 11.840 9.434 1.00 93.31 123 GLY A C 1
ATOM 846 O O . GLY A 1 123 ? -6.601 12.208 10.379 1.00 93.31 123 GLY A O 1
ATOM 847 N N . MET A 1 124 ? -6.404 11.646 8.218 1.00 93.44 124 MET A N 1
ATOM 848 C CA . MET A 1 124 ? -7.794 11.915 7.870 1.00 93.44 124 MET A CA 1
ATOM 849 C C . MET A 1 124 ? -8.769 10.947 8.545 1.00 93.44 124 MET A C 1
ATOM 851 O O . MET A 1 124 ? -9.856 11.364 8.948 1.00 93.44 124 MET A O 1
ATOM 855 N N . ALA A 1 125 ? -8.404 9.674 8.713 1.00 91.69 125 ALA A N 1
ATOM 856 C CA . ALA A 1 125 ? -9.218 8.700 9.436 1.00 91.69 125 ALA A CA 1
ATOM 857 C C . ALA A 1 125 ? -9.339 9.050 10.927 1.00 91.69 125 ALA A C 1
ATOM 859 O O . ALA A 1 125 ? -10.415 8.884 11.490 1.00 91.69 125 ALA A O 1
ATOM 860 N N . MET A 1 126 ? -8.300 9.609 11.558 1.00 90.56 126 MET A N 1
ATOM 861 C CA . MET A 1 126 ? -8.376 10.085 12.947 1.00 90.56 126 MET A CA 1
ATOM 862 C C . MET A 1 126 ? -9.412 11.201 13.123 1.00 90.56 126 MET A C 1
ATOM 864 O O . MET A 1 126 ? -10.161 11.206 14.101 1.00 90.56 126 MET A O 1
ATOM 868 N N . ILE A 1 127 ? -9.453 12.141 12.174 1.00 92.00 127 ILE A N 1
ATOM 869 C CA . ILE A 1 127 ? -10.338 13.311 12.222 1.00 92.00 127 ILE A CA 1
ATOM 870 C C . ILE A 1 127 ? -11.770 12.908 11.852 1.00 92.00 127 ILE A C 1
ATOM 872 O O . ILE A 1 127 ? -12.711 13.148 12.606 1.00 92.00 127 ILE A O 1
ATOM 876 N N . SER A 1 128 ? -11.937 12.255 10.699 1.00 91.25 128 SER A N 1
ATOM 877 C CA . SER A 1 128 ? -13.254 11.903 10.150 1.00 91.25 128 SER A CA 1
ATOM 878 C C . SER A 1 128 ? -13.887 10.678 10.812 1.00 91.25 128 SER A C 1
ATOM 880 O O . SER A 1 128 ? -15.107 10.517 10.772 1.00 91.25 128 SER A O 1
ATOM 882 N N . ARG A 1 129 ? -13.070 9.796 11.404 1.00 88.31 129 ARG A N 1
ATOM 883 C CA . ARG A 1 129 ? -13.460 8.461 11.892 1.00 88.31 129 ARG A CA 1
ATOM 884 C C . ARG A 1 129 ? -14.190 7.632 10.826 1.00 88.31 129 ARG A C 1
ATOM 886 O O . ARG A 1 129 ? -15.082 6.849 11.148 1.00 88.31 129 ARG A O 1
ATOM 893 N N . SER A 1 130 ? -13.824 7.833 9.557 1.00 87.44 130 SER A N 1
ATOM 894 C CA . SER A 1 130 ? -14.414 7.193 8.380 1.00 87.44 130 SER A CA 1
ATOM 895 C C . SER A 1 130 ? -13.326 6.738 7.406 1.00 87.44 130 SER A C 1
ATOM 897 O O . SER A 1 130 ? -12.296 7.390 7.257 1.00 87.44 130 SER A O 1
ATOM 899 N N . ALA A 1 131 ? -13.574 5.629 6.702 1.00 89.44 131 ALA A N 1
ATOM 900 C CA . ALA A 1 131 ? -12.731 5.167 5.596 1.00 89.44 131 ALA A CA 1
ATOM 901 C C . ALA A 1 131 ? -12.991 5.933 4.284 1.00 89.44 131 ALA A C 1
ATOM 903 O O . ALA A 1 131 ? -12.183 5.869 3.359 1.00 89.44 131 ALA A O 1
ATOM 904 N N . PHE A 1 132 ? -14.128 6.629 4.175 1.00 92.38 132 PHE A N 1
ATOM 905 C CA . PHE A 1 132 ? -14.563 7.258 2.927 1.00 92.38 132 PHE A CA 1
ATOM 906 C C . PHE A 1 132 ? -13.827 8.571 2.643 1.00 92.38 132 PHE A C 1
ATOM 908 O O . PHE A 1 132 ? -13.283 8.746 1.557 1.00 92.38 132 PHE A O 1
ATOM 915 N N . ALA A 1 133 ? -13.754 9.464 3.634 1.00 92.25 133 ALA A N 1
ATOM 916 C CA . ALA A 1 133 ? -13.067 10.750 3.515 1.00 92.25 133 ALA A CA 1
ATOM 917 C C . ALA A 1 133 ? -11.593 10.623 3.074 1.00 92.25 133 ALA A C 1
ATOM 919 O O . ALA A 1 133 ? -11.238 11.249 2.073 1.00 92.25 133 ALA A O 1
ATOM 920 N N . PRO A 1 134 ? -10.741 9.792 3.723 1.00 93.25 134 PRO A N 1
ATOM 921 C CA . PRO A 1 134 ? -9.369 9.603 3.261 1.00 93.25 134 PRO A CA 1
ATOM 922 C C . PRO A 1 134 ? -9.317 9.074 1.830 1.00 93.25 134 PRO A C 1
ATOM 924 O O . PRO A 1 134 ? -8.518 9.552 1.035 1.00 93.25 134 PRO A O 1
ATOM 927 N N . ARG A 1 135 ? -10.188 8.125 1.470 1.00 95.56 135 ARG A N 1
ATOM 928 C CA . ARG A 1 135 ? -10.211 7.551 0.123 1.00 95.56 135 ARG A CA 1
ATOM 929 C C . ARG A 1 135 ? -10.506 8.601 -0.944 1.00 95.56 135 ARG A C 1
ATOM 931 O O . ARG A 1 135 ? -9.791 8.653 -1.933 1.00 95.56 135 ARG A O 1
ATOM 938 N N . LEU A 1 136 ? -11.533 9.425 -0.747 1.00 96.44 136 LEU A N 1
ATOM 939 C CA . LEU A 1 136 ? -11.939 10.431 -1.728 1.00 96.44 136 LEU A CA 1
ATOM 940 C C . LEU A 1 136 ? -10.838 11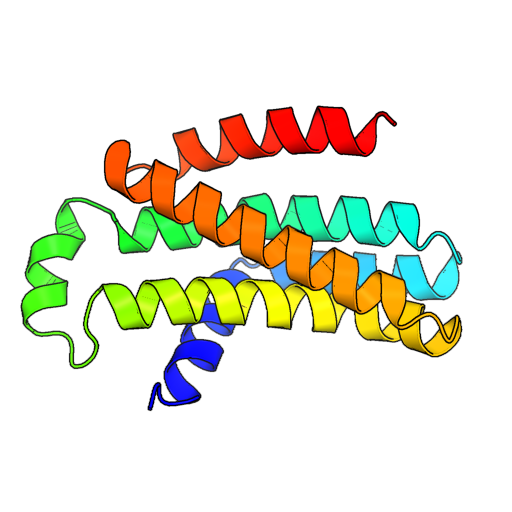.476 -1.951 1.00 96.44 136 LEU A C 1
ATOM 942 O O . LEU A 1 136 ? -10.500 11.774 -3.092 1.00 96.44 136 LEU A O 1
ATOM 946 N N . ILE A 1 137 ? -10.224 11.967 -0.874 1.00 95.75 137 ILE A N 1
ATOM 947 C CA . ILE A 1 137 ? -9.137 12.952 -0.959 1.00 95.75 137 ILE A CA 1
ATOM 948 C C . ILE A 1 137 ? -7.907 12.349 -1.643 1.00 95.75 137 ILE A C 1
ATOM 950 O O . ILE A 1 137 ? -7.345 12.959 -2.552 1.00 95.75 137 ILE A O 1
ATOM 954 N N . LEU A 1 138 ? -7.509 11.133 -1.258 1.00 95.75 138 LEU A N 1
ATOM 955 C CA . LEU A 1 138 ? -6.366 10.469 -1.881 1.00 95.75 138 LEU A CA 1
ATOM 956 C C . LEU A 1 138 ? -6.613 10.127 -3.352 1.00 95.75 138 LEU A C 1
ATOM 958 O O . LEU A 1 138 ? -5.678 10.198 -4.138 1.00 95.75 138 LEU A O 1
ATOM 962 N N . LEU A 1 139 ? -7.850 9.807 -3.745 1.00 96.69 139 LEU A N 1
ATOM 963 C CA . LEU A 1 139 ? -8.204 9.598 -5.151 1.00 96.69 139 LEU A CA 1
ATOM 964 C C . LEU A 1 139 ? -8.067 10.879 -5.979 1.00 96.69 139 LEU A C 1
ATOM 966 O O . LEU A 1 139 ? -7.581 10.810 -7.102 1.00 96.69 139 LEU A O 1
ATOM 970 N N . ILE A 1 140 ? -8.444 12.039 -5.432 1.00 96.31 140 ILE A N 1
ATOM 971 C CA . ILE A 1 140 ?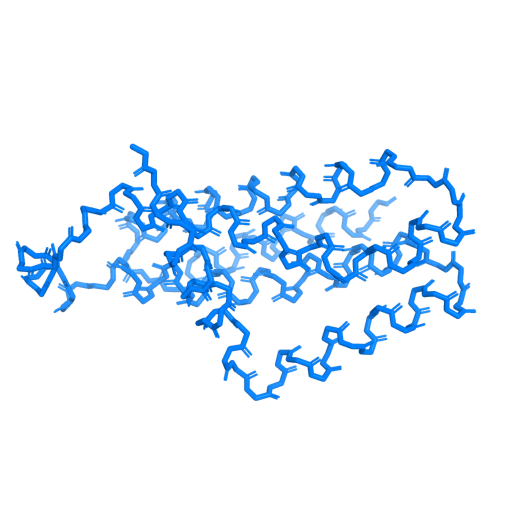 -8.261 13.334 -6.108 1.00 96.31 140 ILE A CA 1
ATOM 972 C C . ILE A 1 140 ? -6.768 13.628 -6.298 1.00 96.31 140 ILE A C 1
ATOM 974 O O . ILE A 1 140 ? -6.341 13.972 -7.399 1.00 96.31 140 ILE A O 1
ATOM 978 N N . ILE A 1 141 ? -5.964 13.445 -5.245 1.00 94.75 141 ILE A N 1
ATOM 979 C CA . ILE A 1 141 ? -4.506 13.638 -5.304 1.00 94.75 141 ILE A CA 1
ATOM 980 C C . ILE A 1 141 ? -3.878 12.674 -6.316 1.00 94.75 141 ILE A C 1
ATOM 982 O O . ILE A 1 141 ? -3.071 13.082 -7.150 1.00 94.75 141 ILE A O 1
ATOM 986 N N . TRP A 1 142 ? -4.275 11.402 -6.268 1.00 95.56 142 TRP A N 1
ATOM 987 C CA . TRP A 1 142 ? -3.807 10.378 -7.194 1.00 95.56 142 TRP A CA 1
ATOM 988 C C . TRP A 1 142 ? -4.181 10.694 -8.637 1.00 95.56 142 TRP A C 1
ATOM 990 O O . TRP A 1 142 ? -3.347 10.516 -9.514 1.00 95.56 142 TRP A O 1
ATOM 1000 N N . TYR A 1 143 ? -5.394 11.192 -8.890 1.00 95.12 143 TYR A N 1
ATOM 1001 C CA . TYR A 1 143 ? -5.823 11.583 -10.231 1.00 95.12 143 TYR A CA 1
ATOM 1002 C C . TYR A 1 143 ? -4.934 12.695 -10.794 1.00 95.12 143 TYR A C 1
ATOM 1004 O O . TYR A 1 143 ? -4.454 12.577 -11.918 1.00 95.12 143 TYR A O 1
ATOM 1012 N N . GLY A 1 144 ? -4.637 13.720 -9.986 1.00 93.31 144 GLY A N 1
ATOM 1013 C CA . GLY A 1 144 ? -3.673 14.758 -10.354 1.00 93.31 144 GLY A CA 1
ATOM 1014 C C . GLY A 1 144 ? -2.306 14.162 -10.696 1.00 93.31 144 GLY A C 1
ATOM 1015 O O . GLY A 1 144 ? -1.804 14.368 -11.796 1.00 93.31 144 GLY A O 1
ATOM 1016 N N . TYR A 1 145 ? -1.749 13.335 -9.807 1.00 90.56 145 TYR A N 1
ATOM 1017 C CA . TYR A 1 145 ? -0.466 12.657 -10.030 1.00 90.56 145 TYR A CA 1
ATOM 1018 C C . TYR A 1 145 ? -0.451 11.767 -11.287 1.00 90.56 145 TYR A C 1
ATOM 1020 O O . TYR A 1 145 ? 0.520 11.772 -12.036 1.00 90.56 145 TYR A O 1
ATOM 1028 N N . ALA A 1 146 ? -1.522 11.014 -11.541 1.00 90.44 146 ALA A N 1
ATOM 1029 C CA . ALA A 1 146 ? -1.622 10.098 -12.672 1.00 90.44 146 ALA A CA 1
ATOM 1030 C C . ALA A 1 146 ? -1.860 10.808 -14.015 1.00 90.44 146 ALA A C 1
ATOM 1032 O O . ALA A 1 146 ? -1.672 10.178 -15.056 1.00 90.44 146 ALA A O 1
ATOM 1033 N N . SER A 1 147 ? -2.287 12.073 -13.994 1.00 88.44 147 SER A N 1
ATOM 1034 C CA . SER A 1 147 ? -2.541 12.886 -15.190 1.00 88.44 147 SER A CA 1
ATOM 1035 C C . SER A 1 147 ? -1.316 13.639 -15.726 1.00 88.44 147 SER A C 1
ATOM 1037 O O . SER A 1 147 ? -1.360 14.128 -16.854 1.00 88.44 147 SER A O 1
ATOM 1039 N N . HIS A 1 148 ? -0.237 13.709 -14.941 1.00 78.12 148 HIS A N 1
ATOM 1040 C CA . HIS A 1 148 ? 1.071 14.231 -15.352 1.00 78.12 148 HIS A CA 1
ATOM 1041 C C . HIS A 1 148 ? 1.992 13.103 -15.831 1.00 78.12 148 HIS A C 1
ATOM 1043 O O . HIS A 1 148 ? 2.993 13.405 -16.509 1.00 78.12 148 HIS A O 1
#

Sequence (148 aa):
MMPLAHIFSETRLIAAAPVFAPLALAIAVGGLLTGMAPLAERAALLLLIFGVSAQAGRMEARGLAPLIVTAPAGRWARRIALVAASGALMAAVLAPAALAAADPARLIIGVALAAAMAVAATGMAMISRSAFAPRLILLIIWYGYASH